Protein AF-A0A960LHL6-F1 (afdb_monomer_lite)

pLDDT: mean 70.21, std 20.31, range [29.22, 92.62]

Foldseek 3Di:
DDPVVVVVVVVVVLVVCLVDPDDPPDDPPPCVVVVLLNQLLQQLVLQVVLLVLLVLLCVVCVPDDDDPDQLVSLVVSVVCVVVVNDPDDCVCQRPPSAGATSCRAGWDWDQDPVRGIWTWHCADVSDPPDPRIHTNVVNVVSVVVVVVVVD

Structure (mmCIF, N/CA/C/O backbone):
data_AF-A0A960LHL6-F1
#
_entry.id   AF-A0A960LHL6-F1
#
loop_
_atom_site.group_PDB
_atom_site.id
_atom_site.type_symbol
_atom_site.label_atom_id
_atom_site.label_alt_id
_atom_site.label_comp_id
_atom_site.label_asym_id
_atom_site.label_entity_id
_atom_site.label_seq_id
_atom_site.pdbx_PDB_ins_code
_atom_site.Cartn_x
_atom_site.Cartn_y
_atom_site.Cartn_z
_atom_site.occupancy
_atom_site.B_iso_or_equiv
_atom_site.auth_seq_id
_atom_site.auth_comp_id
_atom_site.auth_asym_id
_atom_site.auth_atom_id
_atom_site.pdbx_PDB_model_num
ATOM 1 N N . MET A 1 1 ? 16.064 28.109 -8.212 1.00 40.75 1 MET A N 1
ATOM 2 C CA . MET A 1 1 ? 14.704 27.764 -8.692 1.00 40.75 1 MET A CA 1
ATOM 3 C C . MET A 1 1 ? 13.960 27.081 -7.550 1.00 40.75 1 MET A C 1
ATOM 5 O O . MET A 1 1 ? 14.588 26.329 -6.815 1.00 40.75 1 MET A O 1
ATOM 9 N N . LYS A 1 2 ? 12.694 27.435 -7.292 1.00 30.56 2 LYS A N 1
ATOM 10 C CA . LYS A 1 2 ? 11.971 27.026 -6.073 1.00 30.56 2 LYS A CA 1
ATOM 11 C C . LYS A 1 2 ? 11.693 25.514 -6.105 1.00 30.56 2 LYS A C 1
ATOM 13 O O . LYS A 1 2 ? 11.025 25.038 -7.016 1.00 30.56 2 LYS A O 1
ATOM 18 N N . LYS A 1 3 ? 12.190 24.789 -5.096 1.00 31.45 3 LYS A N 1
ATOM 19 C CA . LYS A 1 3 ? 12.129 23.319 -4.938 1.00 31.45 3 LYS A CA 1
ATOM 20 C C . LYS A 1 3 ? 10.712 22.722 -5.071 1.00 31.45 3 LYS A C 1
ATOM 22 O O . LYS A 1 3 ? 10.573 21.562 -5.425 1.00 31.45 3 LYS A O 1
ATOM 27 N N . GLY A 1 4 ? 9.666 23.530 -4.875 1.00 29.22 4 GLY A N 1
ATOM 28 C CA . GLY A 1 4 ? 8.268 23.118 -5.051 1.00 29.22 4 GLY A CA 1
ATOM 29 C C . GLY A 1 4 ? 7.807 22.919 -6.503 1.00 29.22 4 GLY A C 1
ATOM 30 O O . GLY A 1 4 ? 6.844 22.198 -6.726 1.00 29.22 4 GLY A O 1
ATOM 31 N N . CYS A 1 5 ? 8.483 23.498 -7.504 1.00 29.75 5 CYS A N 1
ATOM 32 C CA . CYS A 1 5 ? 8.078 23.340 -8.911 1.00 29.75 5 CYS A CA 1
ATOM 33 C C . CYS A 1 5 ? 8.512 21.995 -9.520 1.00 29.75 5 CYS A C 1
ATOM 35 O O . CYS A 1 5 ? 7.879 21.521 -10.457 1.00 29.75 5 CYS A O 1
ATOM 37 N N . ILE A 1 6 ? 9.569 21.374 -8.987 1.00 37.69 6 ILE A N 1
ATOM 38 C CA . ILE A 1 6 ? 10.110 20.101 -9.495 1.00 37.69 6 ILE A CA 1
ATOM 39 C C . ILE A 1 6 ? 9.273 18.920 -8.989 1.00 37.69 6 ILE A C 1
ATOM 41 O O . ILE A 1 6 ? 8.965 18.015 -9.757 1.00 37.69 6 ILE A O 1
ATOM 45 N N . ILE A 1 7 ? 8.806 18.988 -7.737 1.00 37.97 7 ILE A N 1
ATOM 46 C CA . ILE A 1 7 ? 7.887 17.999 -7.153 1.00 37.97 7 ILE A CA 1
ATOM 47 C C . ILE A 1 7 ? 6.592 17.930 -7.977 1.00 37.97 7 ILE A C 1
ATOM 49 O O . ILE A 1 7 ? 6.136 16.843 -8.317 1.00 37.97 7 ILE A O 1
ATOM 53 N N . ALA A 1 8 ? 6.051 19.082 -8.391 1.00 34.09 8 ALA A N 1
ATOM 54 C CA . ALA A 1 8 ? 4.887 19.126 -9.272 1.00 34.09 8 ALA A CA 1
ATOM 55 C C . ALA A 1 8 ? 5.176 18.516 -10.656 1.00 34.09 8 ALA A C 1
ATOM 57 O O . ALA A 1 8 ? 4.339 17.796 -11.180 1.00 34.09 8 ALA A O 1
ATOM 58 N N . ALA A 1 9 ? 6.359 18.744 -11.235 1.00 35.47 9 ALA A N 1
ATOM 59 C CA . ALA A 1 9 ? 6.710 18.208 -12.550 1.00 35.47 9 ALA A CA 1
ATOM 60 C C . ALA A 1 9 ? 6.920 16.683 -12.547 1.00 35.47 9 ALA A C 1
ATOM 62 O O . ALA A 1 9 ? 6.507 16.023 -13.493 1.00 35.47 9 ALA A O 1
ATOM 63 N N . ILE A 1 10 ? 7.502 16.113 -11.486 1.00 41.22 10 ILE A N 1
ATOM 64 C CA . ILE A 1 10 ? 7.716 14.661 -11.357 1.00 41.22 10 ILE A CA 1
ATOM 65 C C . ILE A 1 10 ? 6.401 13.946 -11.043 1.00 41.22 10 ILE A C 1
ATOM 67 O O . ILE A 1 10 ? 6.107 12.925 -11.654 1.00 41.22 10 ILE A O 1
ATOM 71 N N . VAL A 1 11 ? 5.560 14.507 -10.170 1.00 41.72 11 VAL A N 1
ATOM 72 C CA . VAL A 1 11 ? 4.220 13.958 -9.908 1.00 41.72 11 VAL A CA 1
ATOM 73 C C . VAL A 1 11 ? 3.347 14.047 -11.164 1.00 41.72 11 VAL A C 1
ATOM 75 O O . VAL A 1 11 ? 2.657 13.088 -11.487 1.00 41.72 11 VAL A O 1
ATOM 78 N N . VAL A 1 12 ? 3.436 15.135 -11.939 1.00 44.16 12 VAL A N 1
ATOM 79 C CA . VAL A 1 12 ? 2.750 15.261 -13.239 1.00 44.16 12 VAL A CA 1
ATOM 80 C C . VAL A 1 12 ? 3.336 14.318 -14.294 1.00 44.16 12 VAL A C 1
ATOM 82 O O . VAL A 1 12 ? 2.584 13.807 -15.114 1.00 44.16 12 VAL A O 1
ATOM 85 N N . PHE A 1 13 ? 4.639 14.029 -14.273 1.00 40.59 13 PHE A N 1
ATOM 86 C CA . PHE A 1 13 ? 5.248 13.056 -15.182 1.00 40.59 13 PHE A CA 1
ATOM 87 C C . PHE A 1 13 ? 4.831 11.622 -14.832 1.00 40.59 13 PH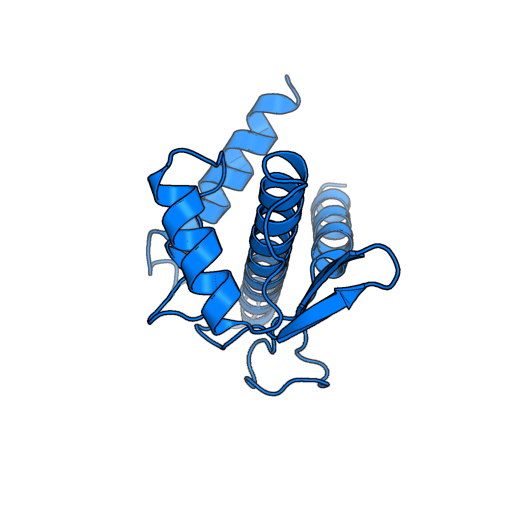E A C 1
ATOM 89 O O . PHE A 1 13 ? 4.459 10.864 -15.718 1.00 40.59 13 PHE A O 1
ATOM 96 N N . VAL A 1 14 ? 4.787 11.268 -13.546 1.00 45.75 14 VAL A N 1
ATOM 97 C CA . VAL A 1 14 ? 4.309 9.961 -13.067 1.00 45.75 14 VAL A CA 1
ATOM 98 C C . VAL A 1 14 ? 2.809 9.800 -13.338 1.00 45.75 14 VAL A C 1
ATOM 100 O O . VAL A 1 14 ? 2.394 8.764 -13.847 1.00 45.75 14 VAL A O 1
ATOM 103 N N . LEU A 1 15 ? 1.996 10.842 -13.132 1.00 42.75 15 LEU A N 1
ATOM 104 C CA . LEU A 1 15 ? 0.577 10.839 -13.511 1.00 42.75 15 LEU A CA 1
ATOM 105 C C . LEU A 1 15 ? 0.371 10.832 -15.038 1.00 42.75 15 LEU A C 1
ATOM 107 O O . LEU A 1 15 ? -0.560 10.199 -15.525 1.00 42.75 15 LEU A O 1
ATOM 111 N N . GLY A 1 16 ? 1.249 11.480 -15.808 1.00 39.44 16 GLY A N 1
ATOM 112 C CA . GLY A 1 16 ? 1.226 11.473 -17.274 1.00 39.44 16 GLY A CA 1
ATOM 113 C C . GLY A 1 16 ? 1.628 10.126 -17.880 1.00 39.44 16 GLY A C 1
ATOM 114 O O . GLY A 1 16 ? 1.086 9.733 -18.910 1.00 39.44 16 GLY A O 1
ATOM 115 N N . VAL A 1 17 ? 2.524 9.390 -17.215 1.00 47.19 17 VAL A N 1
ATOM 116 C CA . VAL A 1 17 ? 2.919 8.021 -17.584 1.00 47.19 17 VAL A CA 1
ATOM 117 C C . VAL A 1 17 ? 1.847 7.001 -17.180 1.00 47.19 17 VAL A C 1
ATOM 119 O O . VAL A 1 17 ? 1.641 6.029 -17.900 1.00 47.19 17 VAL A O 1
ATOM 122 N N . ILE A 1 18 ? 1.112 7.235 -16.087 1.00 47.12 18 ILE A N 1
ATOM 123 C CA . ILE A 1 18 ? -0.010 6.375 -15.665 1.00 47.12 18 ILE A CA 1
ATOM 124 C C . ILE A 1 18 ? -1.282 6.652 -16.498 1.00 47.12 18 ILE A C 1
ATOM 126 O O . ILE A 1 18 ? -2.066 5.740 -16.748 1.00 47.12 18 ILE A O 1
ATOM 130 N N . GLY A 1 19 ? -1.479 7.884 -16.985 1.00 36.09 19 GLY A N 1
ATOM 131 C CA . GLY A 1 19 ? -2.671 8.293 -17.743 1.00 36.09 19 GLY A CA 1
ATOM 132 C C . GLY A 1 19 ? -2.660 7.985 -19.246 1.00 36.09 19 GLY A C 1
ATOM 133 O O . GLY A 1 19 ? -3.692 8.117 -19.902 1.00 36.09 19 GLY A O 1
ATOM 134 N N . ILE A 1 20 ? -1.527 7.581 -19.821 1.00 39.19 20 ILE A N 1
ATOM 135 C CA . ILE A 1 20 ? -1.421 7.282 -21.252 1.00 39.19 20 ILE A CA 1
ATOM 136 C C . ILE A 1 20 ? -0.663 5.967 -21.395 1.00 39.19 20 ILE A C 1
ATOM 138 O O . ILE A 1 20 ? 0.532 5.908 -21.125 1.00 39.19 20 ILE A O 1
ATOM 142 N N . GLY A 1 21 ? -1.338 4.917 -21.867 1.00 39.59 21 GLY A N 1
ATOM 143 C CA . GLY A 1 21 ? -0.717 3.667 -22.318 1.00 39.59 21 GLY A CA 1
ATOM 144 C C . GLY A 1 21 ? 0.196 3.871 -23.536 1.00 39.59 21 GLY A C 1
ATOM 145 O O . GLY A 1 21 ? -0.058 3.335 -24.609 1.00 39.59 21 GLY A O 1
ATOM 146 N 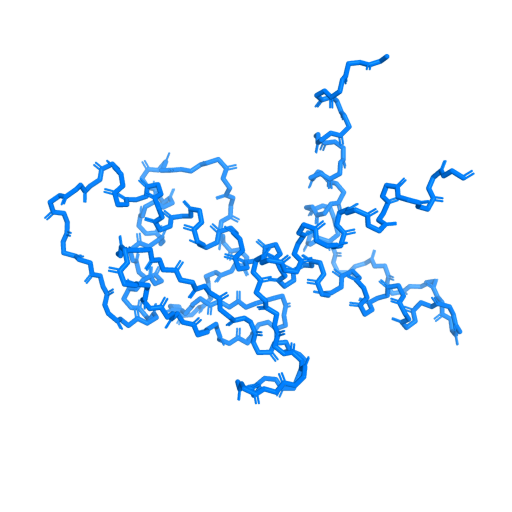N . GLY A 1 22 ? 1.246 4.677 -23.401 1.00 34.25 22 GLY A N 1
ATOM 147 C CA . GLY A 1 22 ? 1.962 5.264 -24.521 1.00 34.25 22 GLY A CA 1
ATOM 148 C C . GLY A 1 22 ? 3.350 5.748 -24.144 1.00 34.25 22 GLY A C 1
ATOM 149 O O . GLY A 1 22 ? 3.616 6.938 -24.181 1.00 34.25 22 GLY A O 1
ATOM 150 N N . CYS A 1 23 ? 4.254 4.818 -23.849 1.00 35.31 23 CYS A N 1
ATOM 151 C CA . CYS A 1 23 ? 5.664 4.959 -24.227 1.00 35.31 23 CYS A CA 1
ATOM 152 C C . CYS A 1 23 ? 6.294 3.582 -24.484 1.00 35.31 23 CYS A C 1
ATOM 154 O O . CYS A 1 23 ? 7.431 3.290 -24.122 1.00 35.31 23 CYS A O 1
ATOM 156 N N . VAL A 1 24 ? 5.541 2.727 -25.184 1.00 35.56 24 VAL A N 1
ATOM 157 C CA . VAL A 1 24 ? 6.059 1.533 -25.860 1.00 35.56 24 VAL A CA 1
ATOM 158 C C . VAL A 1 24 ? 6.825 1.980 -27.111 1.00 35.56 24 VAL A C 1
ATOM 160 O O . VAL A 1 24 ? 6.370 1.722 -28.215 1.00 35.56 24 VAL A O 1
ATOM 163 N N . TYR A 1 25 ? 7.946 2.707 -26.999 1.00 35.09 25 TYR A N 1
ATOM 164 C CA . TYR A 1 25 ? 8.852 2.834 -28.157 1.00 35.09 25 TYR A CA 1
ATOM 165 C C . TYR A 1 25 ? 10.267 3.362 -27.900 1.00 35.09 25 TYR A C 1
ATOM 167 O O . TYR A 1 25 ? 10.892 3.869 -28.818 1.00 35.09 25 TYR A O 1
ATOM 175 N N . VAL A 1 26 ? 10.867 3.255 -26.721 1.00 35.06 26 VAL A N 1
ATOM 176 C CA . VAL A 1 26 ? 12.324 3.466 -26.680 1.00 35.06 26 VAL A CA 1
ATOM 177 C C . VAL A 1 26 ? 12.897 2.503 -25.689 1.00 35.06 26 VAL A C 1
ATOM 179 O O . VAL A 1 26 ? 12.848 2.803 -24.506 1.00 35.06 26 VAL A O 1
ATOM 182 N N . THR A 1 27 ? 13.392 1.352 -26.172 1.00 37.91 27 THR A N 1
ATOM 183 C CA . THR A 1 27 ? 14.598 0.664 -25.661 1.00 37.91 27 THR A CA 1
ATOM 184 C C . THR A 1 27 ? 14.608 -0.852 -25.925 1.00 37.91 27 THR A C 1
ATOM 186 O O . THR A 1 27 ? 14.256 -1.675 -25.088 1.00 37.91 27 THR A O 1
ATOM 189 N N . LYS A 1 28 ? 15.176 -1.287 -27.051 1.00 36.84 28 LYS A N 1
ATOM 190 C CA . LYS A 1 28 ? 15.432 -2.727 -27.266 1.00 36.84 28 LYS A CA 1
ATOM 191 C C . LYS A 1 28 ? 16.648 -3.291 -26.498 1.00 36.84 28 LYS A C 1
ATOM 193 O O . LYS A 1 28 ? 16.952 -4.467 -26.659 1.00 36.84 28 LYS A O 1
ATOM 198 N N . LYS A 1 29 ? 17.357 -2.496 -25.675 1.00 37.09 29 LYS A N 1
ATOM 199 C CA . LYS A 1 29 ? 18.498 -2.995 -24.864 1.00 37.09 29 LYS A CA 1
ATOM 200 C C . LYS A 1 29 ? 18.771 -2.280 -23.523 1.00 37.09 29 LYS A C 1
ATOM 202 O O . LYS A 1 29 ? 19.336 -2.905 -22.637 1.00 37.09 29 LYS A O 1
ATOM 207 N N . TYR A 1 30 ? 18.367 -1.013 -23.352 1.00 34.91 30 TYR A N 1
ATOM 208 C CA . TYR A 1 30 ? 18.602 -0.216 -22.123 1.00 34.91 30 TYR A CA 1
ATOM 209 C C . TYR A 1 30 ? 17.377 0.036 -21.247 1.00 34.91 30 TYR A C 1
ATOM 211 O O . TYR A 1 30 ? 17.500 0.599 -20.167 1.00 34.91 30 TYR A O 1
ATOM 219 N N . GLY A 1 31 ? 16.195 -0.357 -21.689 1.00 36.66 31 GLY A N 1
ATOM 220 C CA . GLY A 1 31 ? 14.970 0.022 -21.004 1.00 36.66 31 GLY A CA 1
ATOM 221 C C . GLY A 1 31 ? 13.990 -1.103 -20.842 1.00 36.66 31 GLY A C 1
ATOM 222 O O . GLY A 1 31 ? 12.869 -0.839 -20.463 1.00 36.66 31 GLY A O 1
ATOM 223 N N . THR A 1 32 ? 14.468 -2.344 -20.914 1.00 42.59 32 THR A N 1
ATOM 224 C CA . THR A 1 32 ? 14.004 -3.307 -19.913 1.00 42.59 32 THR A CA 1
ATOM 225 C C . THR A 1 32 ? 14.334 -2.767 -18.519 1.00 42.59 32 THR A C 1
ATOM 227 O O . THR A 1 32 ? 13.419 -2.478 -17.775 1.00 42.59 32 THR A O 1
ATOM 230 N N . LYS A 1 33 ? 15.596 -2.400 -18.239 1.00 47.19 33 LYS A N 1
ATOM 231 C CA . LYS A 1 33 ? 16.001 -1.838 -16.932 1.00 47.19 33 LYS A CA 1
ATOM 232 C C . LYS A 1 33 ? 15.261 -0.556 -16.519 1.00 47.19 33 LYS A C 1
ATOM 234 O O . LYS A 1 33 ? 14.923 -0.407 -15.355 1.00 47.19 33 LYS A O 1
ATOM 239 N N . LEU A 1 34 ? 15.026 0.374 -17.449 1.00 45.84 34 LEU A N 1
ATOM 240 C CA . LEU A 1 34 ? 14.255 1.600 -17.183 1.00 45.84 34 LEU A CA 1
ATOM 241 C C . LEU A 1 34 ? 12.756 1.329 -17.002 1.00 45.84 34 LEU A C 1
ATOM 243 O O . LEU A 1 34 ? 12.132 1.985 -16.175 1.00 45.84 34 LEU A O 1
ATOM 247 N N . VAL A 1 35 ? 12.180 0.379 -17.747 1.00 54.66 35 VAL A N 1
ATOM 248 C CA . VAL A 1 35 ? 10.782 -0.040 -17.561 1.00 54.66 35 VAL A CA 1
ATOM 249 C C . VAL A 1 35 ? 10.623 -0.787 -16.240 1.00 54.66 35 VAL A C 1
ATOM 251 O O . VAL A 1 35 ? 9.688 -0.492 -15.506 1.00 54.66 35 VAL A O 1
ATOM 254 N N . ASP A 1 36 ? 11.553 -1.675 -15.895 1.00 62.41 36 ASP A N 1
ATOM 255 C CA . ASP A 1 36 ? 11.566 -2.404 -14.626 1.00 62.41 36 ASP A CA 1
ATOM 256 C C . ASP A 1 36 ? 11.662 -1.409 -13.454 1.00 62.41 36 ASP A C 1
ATOM 258 O O . ASP A 1 36 ? 10.819 -1.420 -12.563 1.00 62.41 36 ASP A O 1
ATOM 262 N N . TYR A 1 37 ? 12.584 -0.441 -13.528 1.00 63.47 37 TYR A N 1
ATOM 263 C CA . TYR A 1 37 ? 12.734 0.618 -12.523 1.00 63.47 37 TYR A CA 1
ATOM 264 C C . TYR A 1 37 ? 11.505 1.532 -12.415 1.00 63.47 37 TYR A C 1
ATOM 266 O O . TYR A 1 37 ? 11.049 1.849 -11.318 1.00 63.47 37 TYR A O 1
ATOM 274 N N . GLY A 1 38 ? 10.941 1.953 -13.551 1.00 65.69 38 GLY A N 1
ATOM 275 C CA . GLY A 1 38 ? 9.718 2.755 -13.577 1.00 65.69 38 GLY A CA 1
ATOM 276 C C . GLY A 1 38 ? 8.519 2.003 -13.002 1.00 65.69 38 GLY A C 1
ATOM 277 O O . GLY A 1 38 ? 7.667 2.607 -12.353 1.00 65.69 38 GLY A O 1
ATOM 278 N N . THR A 1 39 ? 8.476 0.684 -13.185 1.00 71.50 39 THR A N 1
ATOM 279 C CA . THR A 1 39 ? 7.388 -0.146 -12.670 1.00 71.50 39 THR A CA 1
ATOM 280 C C . THR A 1 39 ? 7.543 -0.431 -11.179 1.00 71.50 39 THR A C 1
ATOM 282 O O . THR A 1 39 ? 6.566 -0.328 -10.443 1.00 71.50 39 THR A O 1
ATOM 285 N N . GLU A 1 40 ? 8.762 -0.683 -10.693 1.00 74.31 40 GLU A N 1
ATOM 286 C CA . GLU A 1 40 ? 9.045 -0.733 -9.253 1.00 74.31 40 GLU A CA 1
ATOM 287 C C . GLU A 1 40 ? 8.696 0.592 -8.566 1.00 74.31 40 GLU A C 1
ATOM 289 O O . GLU A 1 40 ? 8.086 0.591 -7.498 1.00 74.31 40 GLU A O 1
ATOM 294 N N . PHE A 1 41 ? 9.007 1.727 -9.200 1.00 73.50 41 PHE A N 1
ATOM 295 C CA . PHE A 1 41 ? 8.634 3.046 -8.694 1.00 73.50 41 PHE A CA 1
ATOM 296 C C . PHE A 1 41 ? 7.113 3.241 -8.655 1.00 73.50 41 PHE A C 1
ATOM 298 O O . PHE A 1 41 ? 6.587 3.768 -7.677 1.00 73.50 41 PHE A O 1
ATOM 305 N N . ALA A 1 42 ? 6.392 2.791 -9.686 1.00 74.56 42 ALA A N 1
ATOM 306 C CA . ALA A 1 42 ? 4.932 2.838 -9.714 1.00 74.56 42 ALA A CA 1
ATOM 307 C C . ALA A 1 42 ? 4.305 1.949 -8.626 1.00 74.56 42 ALA A C 1
ATOM 309 O O . ALA A 1 42 ? 3.379 2.389 -7.947 1.00 74.56 42 ALA A O 1
ATOM 310 N N . ASN A 1 43 ? 4.839 0.745 -8.406 1.00 80.62 43 ASN A N 1
ATOM 311 C CA . ASN A 1 43 ? 4.383 -0.167 -7.354 1.00 80.62 43 ASN A CA 1
ATOM 312 C C . ASN A 1 43 ? 4.670 0.383 -5.952 1.00 80.62 43 ASN A C 1
ATOM 314 O O . ASN A 1 43 ? 3.786 0.375 -5.099 1.00 80.62 43 ASN A O 1
ATOM 318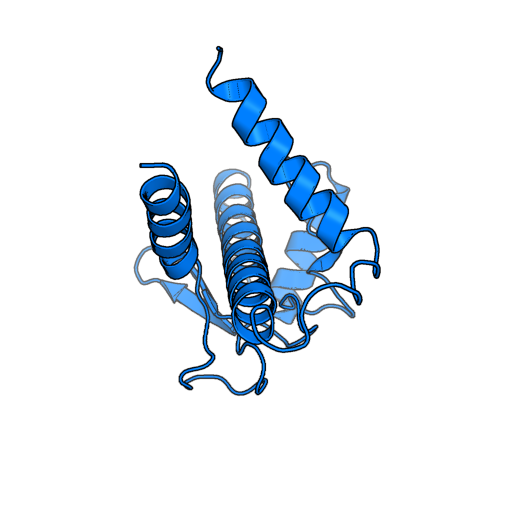 N N . ALA A 1 44 ? 5.865 0.934 -5.724 1.00 80.00 44 ALA A N 1
ATOM 319 C CA . ALA A 1 44 ? 6.211 1.601 -4.469 1.00 80.00 44 ALA A CA 1
ATOM 320 C C . ALA A 1 44 ? 5.356 2.863 -4.241 1.00 80.00 44 ALA A C 1
ATOM 322 O O . ALA A 1 44 ? 4.982 3.185 -3.115 1.00 80.00 44 ALA A O 1
ATOM 323 N N . GLY A 1 45 ? 5.013 3.578 -5.315 1.00 77.50 45 GLY A N 1
ATOM 324 C CA . GLY A 1 45 ? 4.094 4.712 -5.273 1.00 77.50 45 GLY A CA 1
ATOM 325 C C . GLY A 1 45 ? 2.662 4.295 -4.932 1.00 77.50 45 GLY A C 1
ATOM 326 O O . GLY A 1 45 ? 2.003 4.976 -4.146 1.00 77.50 45 GLY A O 1
ATOM 327 N N . ALA A 1 46 ? 2.195 3.166 -5.472 1.00 81.06 46 ALA A N 1
ATOM 328 C CA . ALA A 1 46 ? 0.885 2.597 -5.167 1.00 81.06 46 ALA A CA 1
ATOM 329 C C . ALA A 1 46 ? 0.781 2.207 -3.686 1.00 81.06 46 ALA A C 1
ATOM 331 O O . ALA A 1 46 ? 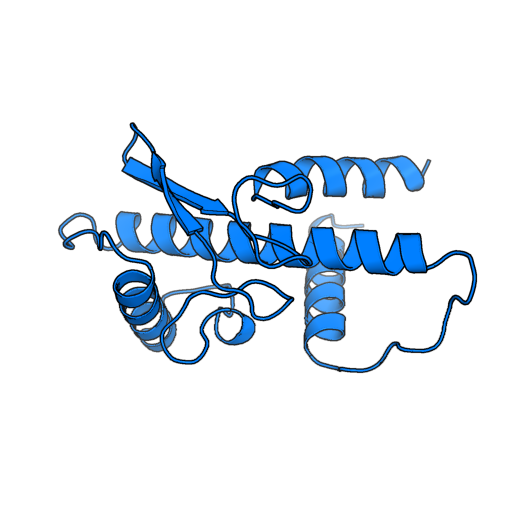-0.154 2.631 -3.004 1.00 81.06 46 ALA A O 1
ATOM 332 N N . THR A 1 47 ? 1.768 1.475 -3.157 1.00 87.38 47 THR A N 1
ATOM 333 C CA . THR A 1 47 ? 1.795 1.096 -1.735 1.00 87.38 47 THR A CA 1
ATOM 334 C C . THR A 1 47 ? 1.840 2.330 -0.836 1.00 87.38 47 THR A C 1
ATOM 336 O O . THR A 1 47 ? 0.994 2.470 0.045 1.00 87.38 47 THR A O 1
ATOM 339 N N . PHE A 1 48 ? 2.710 3.302 -1.128 1.00 84.25 48 PHE A N 1
ATOM 340 C CA . PHE A 1 48 ? 2.781 4.567 -0.391 1.00 84.25 48 PHE A CA 1
ATOM 341 C C . PHE A 1 48 ? 1.459 5.359 -0.403 1.00 84.25 48 PHE A C 1
ATOM 343 O O . PHE A 1 48 ? 1.023 5.884 0.628 1.00 84.25 48 PHE A O 1
ATOM 350 N N . ALA A 1 49 ? 0.792 5.452 -1.558 1.00 81.19 49 ALA A N 1
ATOM 351 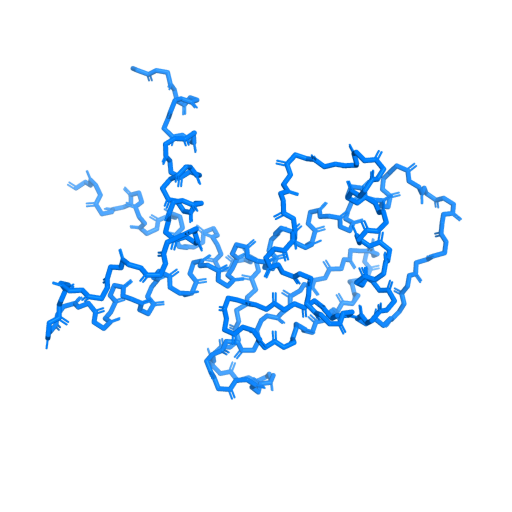C CA . ALA A 1 49 ? -0.478 6.162 -1.697 1.00 81.19 49 ALA A CA 1
ATOM 352 C C . ALA A 1 49 ? -1.597 5.530 -0.853 1.00 81.19 49 ALA A C 1
ATOM 354 O O . ALA A 1 49 ? -2.419 6.260 -0.276 1.00 81.19 49 ALA A O 1
ATOM 355 N N . ILE A 1 50 ? -1.621 4.195 -0.771 1.00 84.56 50 ILE A N 1
ATOM 356 C CA . ILE A 1 50 ? -2.558 3.420 0.049 1.00 84.56 50 ILE A CA 1
ATOM 357 C C . ILE A 1 50 ? -2.255 3.589 1.538 1.00 84.56 50 ILE A C 1
ATOM 359 O O . ILE A 1 50 ? -3.154 3.941 2.297 1.00 84.56 50 ILE A O 1
ATOM 363 N N . GLU A 1 51 ? -1.004 3.441 1.967 1.00 87.12 51 GLU A N 1
ATOM 364 C CA . GLU A 1 51 ? -0.614 3.624 3.374 1.00 87.12 51 GLU A CA 1
ATOM 365 C C . GLU A 1 51 ? -0.942 5.038 3.870 1.00 87.12 51 GLU A C 1
ATOM 367 O O . GLU A 1 51 ? -1.571 5.218 4.915 1.00 87.12 51 GLU A O 1
ATOM 372 N N . THR A 1 52 ? -0.630 6.052 3.055 1.00 84.00 52 THR A N 1
ATOM 373 C CA . THR A 1 52 ? -0.978 7.454 3.332 1.00 84.00 52 THR A CA 1
ATOM 374 C C . THR A 1 52 ? -2.495 7.647 3.410 1.00 84.00 52 THR A C 1
ATOM 376 O O . THR A 1 52 ? -2.982 8.427 4.225 1.00 84.00 52 THR A O 1
ATOM 379 N N . ALA A 1 53 ? -3.263 6.925 2.581 1.00 84.56 53 ALA A N 1
ATOM 380 C CA . ALA A 1 53 ? -4.726 6.924 2.642 1.00 84.56 53 ALA A CA 1
ATOM 381 C C . ALA A 1 53 ? -5.249 6.488 3.993 1.00 84.56 53 ALA A C 1
ATOM 383 O O . ALA A 1 53 ? -6.112 7.137 4.577 1.00 84.56 53 ALA A O 1
ATOM 384 N N . ILE A 1 54 ? -4.726 5.353 4.433 1.00 87.81 54 ILE A N 1
ATOM 385 C CA . ILE A 1 54 ? -5.167 4.663 5.623 1.00 87.81 54 ILE A CA 1
ATOM 386 C C . ILE A 1 54 ? -4.792 5.489 6.850 1.00 87.81 54 ILE A C 1
ATOM 388 O O . ILE A 1 54 ? -5.627 5.685 7.730 1.00 87.81 54 ILE A O 1
ATOM 392 N N . ALA A 1 55 ? -3.575 6.034 6.886 1.00 85.50 55 ALA A N 1
ATOM 393 C CA . ALA A 1 55 ? -3.128 6.912 7.961 1.00 85.50 55 ALA A CA 1
ATOM 394 C C . ALA A 1 55 ? -3.978 8.191 8.067 1.00 85.50 55 ALA A C 1
ATOM 396 O O . ALA A 1 55 ? -4.418 8.552 9.162 1.00 85.50 55 ALA A O 1
ATOM 397 N N . ASP A 1 56 ? -4.260 8.855 6.942 1.00 84.50 56 ASP A N 1
ATOM 398 C CA . ASP A 1 56 ? -5.092 10.065 6.913 1.00 84.50 56 ASP A CA 1
ATOM 399 C C . ASP A 1 56 ? -6.543 9.757 7.323 1.00 84.50 56 ASP A C 1
ATOM 401 O O . ASP A 1 56 ? -7.116 10.462 8.155 1.00 84.50 56 ASP A O 1
ATOM 405 N N . PHE A 1 57 ? -7.110 8.648 6.829 1.00 85.81 57 PHE A N 1
ATOM 406 C CA . PHE A 1 57 ? -8.432 8.176 7.240 1.00 85.81 57 PHE A CA 1
ATOM 407 C C . PHE A 1 57 ? -8.502 7.932 8.752 1.00 85.81 57 PHE A C 1
ATOM 409 O O . PHE A 1 57 ? -9.405 8.459 9.401 1.00 85.81 57 PHE A O 1
ATOM 416 N N . LYS A 1 58 ? -7.544 7.189 9.322 1.00 86.75 58 LYS A N 1
ATOM 417 C CA . LYS A 1 58 ? -7.473 6.904 10.767 1.00 86.75 58 LYS A CA 1
ATOM 418 C C . LYS A 1 58 ? -7.334 8.182 11.594 1.00 86.75 58 LYS A C 1
ATOM 420 O O . LYS A 1 58 ? -7.965 8.309 12.636 1.00 86.75 58 LYS A O 1
ATOM 425 N N . THR A 1 59 ? -6.557 9.149 11.107 1.00 85.44 59 THR A N 1
ATOM 426 C CA . THR A 1 59 ? -6.365 10.441 11.786 1.00 85.44 59 THR A CA 1
ATOM 427 C C . THR A 1 59 ? -7.654 11.261 11.824 1.00 85.44 59 THR A C 1
ATOM 429 O O . THR A 1 59 ? -7.964 11.873 12.843 1.00 85.44 59 THR A O 1
ATOM 432 N N . LYS A 1 60 ? -8.428 11.270 10.730 1.00 84.69 60 LYS A N 1
ATOM 433 C CA . LYS A 1 60 ? -9.700 12.010 10.658 1.00 84.69 60 LYS A CA 1
ATOM 434 C C . LYS A 1 60 ? -10.879 11.261 11.276 1.00 84.69 60 LYS A C 1
ATOM 436 O O . LYS A 1 60 ? -11.866 11.895 11.633 1.00 84.69 60 LYS A O 1
ATOM 441 N N . ASN A 1 61 ? -10.773 9.942 11.413 1.00 85.75 61 ASN A N 1
ATOM 442 C CA . ASN A 1 61 ? -11.821 9.074 11.942 1.00 85.75 61 ASN A CA 1
ATOM 443 C C . ASN A 1 61 ? -11.264 8.168 13.059 1.00 85.75 61 ASN A C 1
ATOM 445 O O . ASN A 1 61 ? -11.240 6.947 12.898 1.00 85.75 61 ASN A O 1
ATOM 449 N N . PRO A 1 62 ? -10.817 8.731 14.198 1.00 84.00 62 PRO A N 1
ATOM 450 C CA . PRO A 1 62 ? -10.175 7.959 15.268 1.00 84.00 62 PRO A CA 1
ATOM 451 C C . PRO A 1 62 ? -11.114 6.953 15.952 1.00 84.00 62 PRO A C 1
ATOM 453 O O . PRO A 1 62 ? -10.649 5.990 16.552 1.00 84.00 62 PRO A O 1
ATOM 456 N N . GLU A 1 63 ? -12.430 7.162 15.854 1.00 86.56 63 GLU A N 1
ATOM 457 C CA . GLU A 1 63 ? -13.456 6.261 16.397 1.00 86.56 63 GLU A CA 1
ATOM 458 C C . GLU A 1 63 ? -13.957 5.230 15.370 1.00 86.56 63 GLU A C 1
ATOM 460 O O . GLU A 1 63 ? -14.777 4.374 15.704 1.00 86.56 63 GLU A O 1
ATOM 465 N N . ALA A 1 64 ? -13.499 5.297 14.112 1.00 83.44 64 ALA A N 1
ATOM 466 C CA . ALA A 1 64 ? -13.938 4.359 13.086 1.00 83.44 64 ALA A CA 1
ATOM 467 C C . ALA A 1 64 ? -13.378 2.956 13.340 1.00 83.44 64 ALA A C 1
ATOM 469 O O . ALA A 1 64 ? -12.205 2.772 13.674 1.00 83.44 64 ALA A O 1
ATOM 470 N N . GLN A 1 65 ? -14.217 1.946 13.114 1.00 81.62 65 GLN A N 1
ATOM 471 C CA . GLN A 1 65 ? -13.776 0.560 13.135 1.00 81.62 65 GLN A CA 1
ATOM 472 C C . GLN A 1 65 ? -12.758 0.332 12.013 1.00 81.62 65 GLN A C 1
ATOM 474 O O . GLN A 1 65 ? -13.060 0.540 10.838 1.00 81.62 65 GLN A O 1
ATOM 479 N N . ILE A 1 66 ? -11.556 -0.106 12.388 1.00 80.69 66 ILE A N 1
ATOM 480 C CA . ILE A 1 66 ? -10.472 -0.370 11.444 1.00 80.69 66 ILE A CA 1
ATOM 481 C C . ILE A 1 66 ? -10.778 -1.680 10.700 1.00 80.69 66 ILE A C 1
ATOM 483 O O . ILE A 1 66 ? -10.936 -2.718 11.351 1.00 80.69 66 ILE A O 1
ATOM 487 N N . PRO A 1 67 ? -10.871 -1.661 9.358 1.00 83.38 67 PRO A N 1
ATOM 488 C CA . PRO A 1 67 ? -11.035 -2.878 8.576 1.00 83.38 67 PRO A CA 1
ATOM 489 C C . PRO A 1 67 ? -9.835 -3.817 8.719 1.00 83.38 67 PRO A C 1
ATOM 491 O O . PRO A 1 67 ? -8.695 -3.369 8.808 1.00 83.38 67 PRO A O 1
ATOM 494 N N . THR A 1 68 ? -10.089 -5.123 8.680 1.00 78.62 68 THR A N 1
ATOM 495 C CA . THR A 1 68 ? -9.050 -6.166 8.784 1.00 78.62 68 THR A CA 1
ATOM 496 C C . THR A 1 68 ? -8.797 -6.904 7.468 1.00 78.62 68 THR A C 1
ATOM 498 O O . THR A 1 68 ? -7.937 -7.778 7.407 1.00 78.62 68 THR A O 1
ATOM 501 N N . THR A 1 69 ? -9.546 -6.584 6.409 1.00 84.44 69 THR A N 1
ATOM 502 C CA . THR A 1 69 ? -9.425 -7.220 5.090 1.00 84.44 69 THR A CA 1
ATOM 503 C C . THR A 1 69 ? -9.162 -6.188 4.002 1.00 84.44 69 THR A C 1
ATOM 505 O O . THR A 1 69 ? -9.554 -5.024 4.129 1.00 84.44 69 THR A O 1
ATOM 508 N N . ASN A 1 70 ? -8.506 -6.617 2.920 1.00 85.31 70 ASN A N 1
ATOM 509 C CA . ASN A 1 70 ? -8.217 -5.749 1.780 1.00 85.31 70 ASN A CA 1
ATOM 510 C C . ASN A 1 70 ? -9.518 -5.227 1.149 1.00 85.31 70 ASN A C 1
ATOM 512 O O . ASN A 1 70 ? -9.664 -4.024 0.953 1.00 85.31 70 ASN A O 1
ATOM 516 N N . GLU A 1 71 ? -10.512 -6.089 0.930 1.00 88.31 71 GLU A N 1
ATOM 517 C CA . GLU A 1 71 ? -11.781 -5.691 0.314 1.00 88.31 71 GLU A CA 1
ATOM 518 C C . GLU A 1 71 ? -12.533 -4.644 1.146 1.00 88.31 71 GLU A C 1
ATOM 520 O O . GLU A 1 71 ? -13.114 -3.700 0.604 1.00 88.31 71 GLU A O 1
ATOM 525 N N . ALA A 1 72 ? -12.498 -4.773 2.475 1.00 89.88 72 ALA A N 1
ATOM 526 C CA . ALA A 1 72 ? -13.121 -3.795 3.357 1.00 89.88 72 ALA A CA 1
ATOM 527 C C . ALA A 1 72 ? -12.354 -2.463 3.344 1.00 89.88 72 ALA A C 1
ATOM 529 O O . ALA A 1 72 ? -12.973 -1.399 3.310 1.00 89.88 72 ALA A O 1
ATOM 530 N N . TRP A 1 73 ? -11.019 -2.503 3.281 1.00 90.62 73 TRP A N 1
ATOM 531 C CA . TRP A 1 73 ? -10.213 -1.302 3.066 1.00 90.62 73 TRP A CA 1
ATOM 532 C C . TRP A 1 73 ? -10.497 -0.636 1.719 1.00 90.62 73 TRP A C 1
ATOM 534 O O . TRP A 1 73 ? -10.629 0.584 1.669 1.00 90.62 73 TRP A O 1
ATOM 544 N N . ALA A 1 74 ? -10.655 -1.402 0.641 1.00 91.50 74 ALA A N 1
ATOM 545 C CA . ALA A 1 74 ? -10.989 -0.866 -0.674 1.00 91.50 74 ALA A CA 1
ATOM 546 C C . ALA A 1 74 ? -12.326 -0.112 -0.670 1.00 91.50 74 ALA A C 1
ATOM 548 O O . ALA A 1 74 ? -12.418 0.970 -1.252 1.00 91.50 74 ALA A O 1
ATOM 549 N N . ALA A 1 75 ? -13.344 -0.638 0.018 1.00 90.44 75 ALA A N 1
ATOM 550 C CA . ALA A 1 75 ? -14.623 0.047 0.189 1.00 90.44 75 ALA A CA 1
ATOM 551 C C . ALA A 1 75 ? -14.469 1.354 0.987 1.00 90.44 75 ALA A C 1
ATOM 553 O O . ALA A 1 75 ? -14.877 2.413 0.512 1.00 90.44 75 ALA A O 1
ATOM 554 N N . VAL A 1 76 ? -13.801 1.298 2.146 1.00 90.12 76 VAL A N 1
ATOM 555 C CA . VAL A 1 76 ? -13.559 2.475 2.998 1.00 90.12 76 VAL A CA 1
ATOM 556 C C . VAL A 1 76 ? -12.800 3.564 2.246 1.00 90.12 76 VAL A C 1
ATOM 558 O O . VAL A 1 76 ? -13.197 4.727 2.274 1.00 90.12 76 VAL A O 1
ATOM 561 N N . LEU A 1 77 ? -11.726 3.207 1.541 1.00 88.06 77 LEU A N 1
ATOM 562 C CA . LEU A 1 77 ? -10.910 4.171 0.806 1.00 88.06 77 LEU A CA 1
ATOM 563 C C . LEU A 1 77 ? -11.644 4.759 -0.401 1.00 88.06 77 LEU A C 1
ATOM 565 O O . LEU A 1 77 ? -11.452 5.936 -0.710 1.00 88.06 77 LEU A O 1
ATOM 569 N N . LYS A 1 78 ? -12.509 3.978 -1.056 1.00 87.31 78 LYS A N 1
ATOM 570 C CA . LYS A 1 78 ? -13.365 4.469 -2.139 1.00 87.31 78 LYS A CA 1
ATOM 571 C C . LYS A 1 78 ? -14.360 5.509 -1.629 1.00 87.31 78 LYS A C 1
ATOM 573 O O . LYS A 1 78 ? -14.460 6.587 -2.215 1.00 87.31 78 LYS A O 1
ATOM 578 N N . ASP A 1 79 ? -15.051 5.218 -0.531 1.00 86.69 79 ASP A N 1
ATOM 579 C CA . ASP A 1 79 ? -16.006 6.148 0.078 1.00 86.69 79 ASP A CA 1
ATOM 580 C C . ASP A 1 79 ? -15.302 7.410 0.583 1.00 86.69 79 ASP A C 1
ATOM 582 O O . ASP A 1 79 ? -15.752 8.527 0.321 1.00 86.69 79 ASP A O 1
ATOM 586 N N . TYR A 1 80 ? -14.134 7.239 1.203 1.00 83.44 80 TYR A N 1
ATOM 587 C CA . TYR A 1 80 ? -13.291 8.336 1.663 1.00 83.44 80 TYR A CA 1
ATOM 588 C C . TYR A 1 80 ? -12.809 9.246 0.520 1.00 83.44 80 TYR A C 1
ATOM 590 O O . TYR A 1 80 ? -12.752 10.469 0.670 1.00 83.44 80 TYR A O 1
ATOM 598 N N . GLN A 1 81 ? -12.495 8.682 -0.652 1.00 77.75 81 GLN A N 1
ATOM 599 C CA . GLN A 1 81 ? -12.169 9.469 -1.842 1.00 77.75 81 GLN A CA 1
ATOM 600 C C . GLN A 1 81 ? -13.390 10.245 -2.358 1.00 77.75 81 GLN A C 1
ATOM 602 O O . GLN A 1 81 ? -13.266 11.428 -2.681 1.00 77.75 81 GLN A O 1
ATOM 607 N N . MET A 1 82 ? -14.573 9.621 -2.396 1.00 74.19 82 MET A N 1
ATOM 608 C CA . MET A 1 82 ? -15.811 10.278 -2.838 1.00 74.19 82 MET A CA 1
ATOM 609 C C . MET A 1 82 ? -16.258 11.407 -1.899 1.00 74.19 82 MET A C 1
ATOM 611 O O . MET A 1 82 ? -16.832 12.390 -2.365 1.00 74.19 82 MET A O 1
ATOM 615 N N . SER A 1 83 ? -15.954 11.320 -0.601 1.00 74.00 83 SER A N 1
ATOM 616 C CA . SER A 1 83 ? -16.254 12.376 0.375 1.00 74.00 83 SER A CA 1
ATOM 617 C C . SER A 1 83 ? -15.267 13.555 0.342 1.00 74.00 83 SER A C 1
ATOM 619 O O . SER A 1 83 ? -15.311 14.412 1.223 1.00 74.00 83 SER A O 1
ATOM 621 N N . GLY A 1 84 ? -14.355 13.604 -0.639 1.00 65.50 84 GLY A N 1
ATOM 622 C CA . GLY A 1 84 ? -13.345 14.660 -0.772 1.00 65.50 84 GLY A CA 1
ATOM 623 C C . GLY A 1 84 ? -12.142 14.493 0.161 1.00 65.50 84 GLY A C 1
ATOM 624 O O . GLY A 1 84 ? -11.416 15.452 0.414 1.00 65.50 84 GLY A O 1
ATOM 625 N N . GLY A 1 85 ? -11.919 13.286 0.688 1.00 58.25 85 GLY A N 1
ATOM 626 C CA . GLY A 1 85 ? -10.929 13.005 1.724 1.00 58.25 85 GLY A CA 1
ATOM 627 C C . GLY A 1 85 ? -9.456 13.083 1.308 1.00 58.25 85 GLY A C 1
ATOM 628 O O . GLY A 1 85 ? -8.610 12.832 2.160 1.00 58.25 85 GLY A O 1
ATOM 629 N N . LYS A 1 86 ? -9.088 13.427 0.062 1.00 61.66 86 LYS A N 1
ATOM 630 C CA . LYS A 1 86 ? -7.702 13.245 -0.409 1.00 61.66 86 LYS A CA 1
ATOM 631 C C . LYS A 1 86 ? -7.131 14.264 -1.397 1.00 61.66 86 LYS A C 1
ATOM 633 O O . LYS A 1 86 ? -7.812 14.744 -2.291 1.00 61.66 86 LYS A O 1
ATOM 638 N N . ASN A 1 87 ? -5.805 14.426 -1.286 1.00 55.62 87 ASN A N 1
ATOM 639 C CA . ASN A 1 87 ? -4.899 15.060 -2.259 1.00 55.62 87 ASN A CA 1
ATOM 640 C C . ASN A 1 87 ? -4.269 14.063 -3.265 1.00 55.62 87 ASN A C 1
ATOM 642 O O . ASN A 1 87 ? -3.455 14.469 -4.089 1.00 55.62 87 ASN A O 1
ATOM 646 N N . ILE A 1 88 ? -4.588 12.763 -3.177 1.00 63.56 88 ILE A N 1
ATOM 647 C CA . ILE A 1 88 ? -4.047 11.695 -4.038 1.00 63.56 88 ILE A CA 1
ATOM 648 C C . ILE A 1 88 ? -5.219 10.906 -4.623 1.00 63.56 88 ILE A C 1
ATOM 650 O O . ILE A 1 88 ? -6.047 10.398 -3.867 1.00 63.56 88 ILE A O 1
ATOM 654 N N . ASP A 1 89 ? -5.268 10.791 -5.947 1.00 72.88 89 ASP A N 1
ATOM 655 C CA . ASP A 1 89 ? -6.253 9.965 -6.642 1.00 72.88 89 ASP A CA 1
ATOM 656 C C . ASP A 1 89 ? -5.907 8.474 -6.489 1.00 72.88 89 ASP A C 1
ATOM 658 O O . ASP A 1 89 ? -4.852 8.028 -6.940 1.00 72.88 89 ASP A O 1
ATOM 662 N N . LEU A 1 90 ? -6.779 7.706 -5.828 1.00 79.38 90 LEU A N 1
ATOM 663 C CA . LEU A 1 90 ? -6.648 6.255 -5.674 1.00 79.38 90 LEU A CA 1
ATOM 664 C C . LEU A 1 90 ? -7.442 5.466 -6.718 1.00 79.38 90 LEU A C 1
ATOM 666 O O . LEU A 1 90 ? -7.430 4.239 -6.669 1.00 79.38 90 LEU A O 1
ATOM 670 N N . SER A 1 91 ? -8.129 6.117 -7.661 1.00 78.56 91 SER A N 1
ATOM 671 C CA . SER A 1 91 ? -8.984 5.428 -8.638 1.00 78.56 91 SER A CA 1
ATOM 672 C C . SER A 1 91 ? -8.216 4.399 -9.475 1.00 78.56 91 SER A C 1
ATOM 674 O O . SER A 1 91 ? -8.750 3.338 -9.786 1.00 78.56 91 SER A O 1
ATOM 676 N N . ALA A 1 92 ? -6.938 4.663 -9.759 1.00 77.38 92 ALA A N 1
ATOM 677 C CA . ALA A 1 92 ? -6.047 3.734 -10.451 1.00 77.38 92 ALA A CA 1
ATOM 678 C C . ALA A 1 92 ? -5.709 2.472 -9.631 1.00 77.38 92 ALA A C 1
ATOM 680 O O . ALA A 1 92 ? -5.401 1.436 -10.219 1.00 77.38 92 ALA A O 1
ATOM 681 N N . PHE A 1 93 ? -5.792 2.552 -8.297 1.00 82.94 93 PHE A N 1
ATOM 682 C CA . PHE A 1 93 ? -5.379 1.511 -7.346 1.00 82.94 93 PHE A CA 1
ATOM 683 C C . PHE A 1 93 ? -6.555 0.827 -6.642 1.00 82.94 93 PHE A C 1
ATOM 685 O O . PHE A 1 93 ? -6.341 -0.082 -5.848 1.00 82.94 93 PHE A O 1
ATOM 692 N N . ILE A 1 94 ? -7.795 1.248 -6.908 1.00 85.81 94 ILE A N 1
ATOM 693 C CA . ILE A 1 94 ? -9.009 0.606 -6.397 1.00 85.81 94 ILE A CA 1
ATOM 694 C C . ILE A 1 94 ? -9.776 0.030 -7.585 1.00 85.81 94 ILE A C 1
ATOM 696 O O . ILE A 1 94 ? -10.508 0.744 -8.271 1.00 85.81 94 ILE A O 1
ATOM 700 N N . GLN A 1 95 ? -9.648 -1.276 -7.814 1.00 85.00 95 GLN A N 1
ATOM 701 C CA . GLN A 1 95 ? -10.299 -1.956 -8.933 1.00 85.00 95 GLN A CA 1
ATOM 702 C C . GLN A 1 95 ? -11.126 -3.140 -8.461 1.00 85.00 95 GLN A C 1
ATOM 704 O O . GLN A 1 95 ? -10.672 -3.958 -7.671 1.00 85.00 95 GLN A O 1
ATOM 709 N N . ASN A 1 96 ? -12.367 -3.235 -8.948 1.00 85.69 96 ASN A N 1
ATOM 710 C CA . ASN A 1 96 ? -13.290 -4.329 -8.623 1.00 85.69 96 ASN A CA 1
ATOM 711 C C . ASN A 1 96 ? -13.440 -4.597 -7.110 1.00 85.69 96 ASN A C 1
ATOM 713 O O . ASN A 1 96 ? -13.607 -5.739 -6.694 1.00 85.69 96 ASN A O 1
ATOM 717 N N . GLY A 1 97 ? -13.377 -3.542 -6.288 1.00 85.44 97 GLY A N 1
ATOM 718 C CA . GLY A 1 97 ? -13.470 -3.658 -4.828 1.00 85.44 97 GLY A CA 1
ATOM 719 C C . GLY A 1 97 ? -12.200 -4.178 -4.149 1.00 85.44 97 GLY A C 1
ATOM 720 O O . GLY A 1 97 ? -12.277 -4.618 -3.010 1.00 85.44 97 GLY A O 1
ATOM 721 N N . LYS A 1 98 ? -11.053 -4.129 -4.831 1.00 90.44 98 LYS A N 1
ATOM 722 C CA . LYS A 1 98 ? -9.745 -4.547 -4.319 1.00 90.44 98 LYS A CA 1
ATOM 723 C C . LYS A 1 98 ? -8.727 -3.427 -4.444 1.00 90.44 98 LYS A C 1
ATOM 725 O O . LYS A 1 98 ? -8.812 -2.617 -5.369 1.00 90.44 98 LYS A O 1
ATOM 730 N N . LEU A 1 99 ? -7.754 -3.411 -3.537 1.00 90.31 99 LEU A N 1
ATOM 731 C CA . LEU A 1 99 ? -6.569 -2.572 -3.671 1.00 90.31 99 LEU A CA 1
ATOM 732 C C . LEU A 1 99 ? -5.531 -3.283 -4.533 1.00 90.31 99 LEU A C 1
ATOM 734 O O . LEU A 1 99 ? -5.180 -4.428 -4.240 1.00 90.31 99 LEU A O 1
ATOM 738 N N . VAL A 1 100 ? -5.053 -2.613 -5.577 1.00 87.31 100 VAL A N 1
ATOM 739 C CA . VAL A 1 100 ? -4.170 -3.198 -6.590 1.00 87.31 100 VAL A CA 1
ATOM 740 C C . VAL A 1 100 ? -2.912 -2.365 -6.840 1.00 87.31 100 VAL A C 1
ATOM 742 O O . VAL A 1 100 ? -2.912 -1.147 -6.655 1.00 87.31 100 VAL A O 1
ATOM 745 N N . ASP A 1 101 ? -1.838 -3.035 -7.258 1.00 84.88 101 ASP A N 1
ATOM 746 C CA . ASP A 1 101 ? -0.586 -2.420 -7.709 1.00 84.88 101 ASP A CA 1
ATOM 747 C C . ASP A 1 101 ? -0.661 -1.931 -9.173 1.00 84.88 101 ASP A C 1
ATOM 749 O O . ASP A 1 101 ? -1.708 -1.987 -9.828 1.00 84.88 101 ASP A O 1
ATOM 753 N N . ALA A 1 102 ? 0.462 -1.452 -9.723 1.00 80.38 102 ALA A N 1
ATOM 754 C CA . ALA A 1 102 ? 0.511 -0.983 -11.109 1.00 80.38 102 ALA A CA 1
ATOM 755 C C . ALA A 1 102 ? 0.325 -2.118 -12.139 1.00 80.38 102 ALA A C 1
ATOM 757 O O . ALA A 1 102 ? -0.088 -1.857 -13.272 1.00 80.38 102 ALA A O 1
ATOM 758 N N . PHE A 1 103 ? 0.571 -3.373 -11.751 1.00 81.38 103 PHE A N 1
ATOM 759 C CA . PHE A 1 103 ? 0.300 -4.574 -12.544 1.00 81.38 103 PHE A CA 1
ATOM 760 C C . PHE A 1 103 ? -1.127 -5.107 -12.377 1.00 81.38 103 PHE A C 1
ATOM 762 O O . PHE A 1 103 ? -1.450 -6.165 -12.930 1.00 81.38 103 PHE A O 1
ATOM 769 N N . GLN A 1 104 ? -1.995 -4.384 -11.663 1.00 85.06 104 GLN A N 1
ATOM 770 C CA . GLN A 1 104 ? -3.366 -4.802 -11.374 1.00 85.06 104 GLN A CA 1
ATOM 771 C C . GLN A 1 104 ? -3.433 -6.080 -10.528 1.00 85.06 104 GLN A C 1
ATOM 773 O O . GLN A 1 104 ? -4.400 -6.844 -10.603 1.00 85.06 104 GLN A O 1
ATOM 778 N N . LYS A 1 105 ? -2.389 -6.335 -9.734 1.00 88.56 105 LYS A N 1
ATOM 779 C CA . LYS A 1 105 ? -2.329 -7.430 -8.768 1.00 88.56 105 LYS A CA 1
ATOM 780 C C . LYS A 1 105 ? -2.756 -6.931 -7.406 1.00 88.56 105 LYS A C 1
ATOM 782 O O . LYS A 1 105 ? -2.486 -5.796 -7.035 1.00 88.56 105 LYS A O 1
ATOM 787 N N . GLU A 1 106 ? -3.449 -7.786 -6.673 1.00 92.00 106 GLU A N 1
ATOM 788 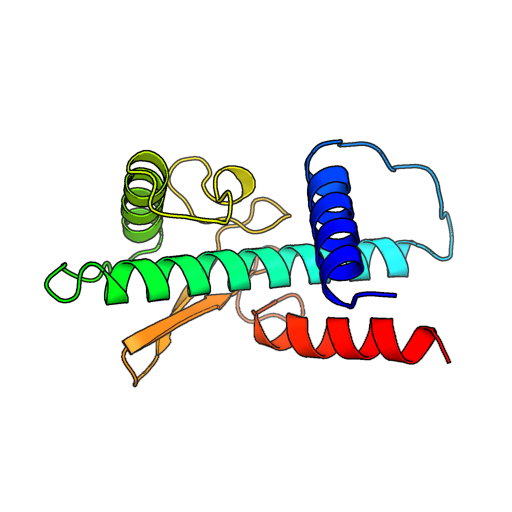C CA . GLU A 1 106 ? -3.967 -7.440 -5.358 1.00 92.00 106 GLU A CA 1
ATOM 789 C C . GLU A 1 106 ? -2.829 -7.202 -4.362 1.00 92.00 106 GLU A C 1
ATOM 791 O O . GLU A 1 106 ? -1.915 -8.016 -4.239 1.00 92.00 106 GLU A O 1
ATOM 796 N N . LEU A 1 107 ? -2.900 -6.080 -3.649 1.00 91.62 107 LEU A N 1
ATOM 797 C CA . LEU A 1 107 ? -1.958 -5.751 -2.586 1.00 91.62 107 LEU A CA 1
ATOM 798 C C . LEU A 1 107 ? -2.203 -6.637 -1.360 1.00 91.62 107 LEU A C 1
ATOM 800 O O . LEU A 1 107 ? -3.333 -7.006 -1.045 1.00 91.62 107 LEU A O 1
ATOM 804 N N . LYS A 1 108 ? -1.161 -6.911 -0.583 1.00 92.56 108 LYS A N 1
ATOM 805 C CA . LYS A 1 108 ? -1.313 -7.444 0.773 1.00 92.56 108 LYS A CA 1
ATOM 806 C C . LYS A 1 108 ? -1.210 -6.303 1.769 1.00 92.56 108 LYS A C 1
ATOM 808 O O . LYS A 1 108 ? -0.226 -5.569 1.774 1.00 92.56 108 LYS A O 1
ATOM 813 N N . LEU A 1 109 ? -2.221 -6.170 2.621 1.00 91.62 109 LEU A N 1
ATOM 814 C CA . LEU A 1 109 ? -2.174 -5.263 3.761 1.00 91.62 109 LEU A CA 1
ATOM 815 C C . LEU A 1 109 ? -1.706 -6.029 4.996 1.00 91.62 109 LEU A C 1
ATOM 817 O O . LEU A 1 109 ? -2.183 -7.130 5.267 1.00 91.62 109 LEU A O 1
ATOM 821 N N . VAL A 1 110 ? -0.764 -5.446 5.728 1.00 89.25 110 VAL A N 1
ATOM 822 C CA . VAL A 1 110 ? -0.205 -6.002 6.959 1.00 89.25 110 VAL A CA 1
ATOM 823 C C . VAL A 1 110 ? -0.325 -4.954 8.053 1.00 89.25 110 VAL A C 1
ATOM 825 O O . VAL A 1 110 ? 0.218 -3.857 7.924 1.00 89.25 110 VAL A O 1
ATOM 828 N N . ASP A 1 111 ? -1.029 -5.286 9.130 1.00 86.69 111 ASP A N 1
ATOM 829 C CA . ASP A 1 111 ? -1.146 -4.406 10.290 1.00 86.69 111 ASP A CA 1
ATOM 830 C C . ASP A 1 111 ? 0.174 -4.363 11.073 1.00 86.69 111 ASP A C 1
ATOM 832 O O . ASP A 1 111 ? 0.767 -5.394 11.407 1.00 86.69 111 ASP A O 1
ATOM 836 N N . GLY A 1 112 ? 0.638 -3.152 11.369 1.00 83.12 112 GLY A N 1
ATOM 837 C CA . GLY A 1 112 ? 1.789 -2.894 12.220 1.00 83.12 112 GLY A CA 1
ATOM 838 C C . GLY A 1 112 ? 1.429 -2.935 13.711 1.00 83.12 112 GLY A C 1
ATOM 839 O O . GLY A 1 112 ? 0.282 -2.685 14.092 1.00 83.12 112 GLY A O 1
ATOM 840 N N . PRO A 1 113 ? 2.406 -3.205 14.595 1.00 78.12 113 PRO A N 1
ATOM 841 C CA . PRO A 1 113 ? 2.186 -3.253 16.045 1.00 78.12 113 PRO A CA 1
ATOM 842 C C . PRO A 1 113 ? 1.813 -1.892 16.657 1.00 78.12 113 PRO A C 1
ATOM 844 O O . PRO A 1 113 ? 1.273 -1.832 17.757 1.00 78.12 113 PRO A O 1
ATOM 847 N N . ASP A 1 114 ? 2.099 -0.802 15.951 1.00 79.06 114 ASP A N 1
ATOM 848 C CA . ASP A 1 114 ? 1.758 0.582 16.288 1.00 79.06 114 ASP A CA 1
ATOM 849 C C . ASP A 1 114 ? 0.393 1.021 15.724 1.00 79.06 114 ASP A C 1
ATOM 851 O O . ASP A 1 114 ? 0.017 2.188 15.830 1.00 79.06 114 ASP A O 1
ATOM 855 N N . GLY A 1 115 ? -0.354 0.100 15.107 1.00 76.56 115 GLY A N 1
ATOM 856 C CA . GLY A 1 115 ? -1.615 0.397 14.435 1.00 76.56 115 GLY A CA 1
ATOM 857 C C . GLY A 1 115 ? -1.445 1.039 13.056 1.00 76.56 115 GLY A C 1
ATOM 858 O O . GLY A 1 115 ? -2.450 1.429 12.451 1.00 76.56 115 GLY A O 1
ATOM 859 N N . SER A 1 116 ? -0.217 1.140 12.530 1.00 83.19 116 SER A N 1
ATOM 860 C CA . SER A 1 116 ? 0.019 1.442 11.115 1.00 83.19 116 SER A CA 1
ATOM 861 C C . SER A 1 116 ? -0.470 0.292 10.226 1.00 83.19 116 SER A C 1
ATOM 863 O O . SER A 1 116 ? -0.738 -0.810 10.696 1.00 83.19 116 SER A O 1
ATOM 865 N N . VAL A 1 117 ? -0.653 0.554 8.933 1.00 88.06 117 VAL A N 1
ATOM 866 C CA . VAL A 1 117 ? -0.909 -0.494 7.934 1.00 88.06 117 VAL A CA 1
ATOM 867 C C . VAL A 1 117 ? 0.163 -0.358 6.883 1.00 88.06 117 VAL A C 1
ATOM 869 O O . VAL A 1 117 ? 0.365 0.739 6.369 1.00 88.06 117 VAL A O 1
ATOM 872 N N . LYS A 1 118 ? 0.821 -1.469 6.572 1.00 90.44 118 LYS A N 1
ATOM 873 C CA . LYS A 1 118 ? 1.798 -1.578 5.500 1.00 90.44 118 LYS A CA 1
ATOM 874 C C . LYS A 1 118 ? 1.157 -2.253 4.293 1.00 90.44 118 LYS A C 1
ATOM 876 O O . LYS A 1 118 ? 0.478 -3.267 4.448 1.00 90.44 118 LYS A O 1
ATOM 881 N N . ALA A 1 119 ? 1.373 -1.706 3.106 1.00 91.12 119 ALA A N 1
ATOM 882 C CA . ALA A 1 119 ? 0.933 -2.284 1.846 1.00 91.12 119 ALA A CA 1
ATOM 883 C C . ALA A 1 119 ? 2.125 -2.923 1.125 1.00 91.12 119 ALA A C 1
ATOM 885 O O . ALA A 1 119 ? 3.182 -2.313 0.966 1.00 91.12 119 ALA A O 1
ATOM 886 N N . ILE A 1 120 ? 1.939 -4.159 0.672 1.00 92.62 120 ILE A N 1
ATOM 887 C CA . ILE A 1 120 ? 2.932 -4.930 -0.072 1.00 92.62 120 ILE A CA 1
ATOM 888 C C . ILE A 1 120 ? 2.344 -5.234 -1.446 1.00 92.62 120 ILE A C 1
ATOM 890 O O . ILE A 1 120 ? 1.276 -5.836 -1.560 1.00 92.62 120 ILE A O 1
ATOM 894 N N . SER A 1 121 ? 3.034 -4.781 -2.483 1.00 92.00 121 SER A N 1
ATOM 895 C CA . SER A 1 121 ? 2.751 -5.098 -3.877 1.00 92.00 121 SER A CA 1
ATOM 896 C C . SER A 1 121 ? 3.457 -6.404 -4.227 1.00 92.00 121 SER A C 1
ATOM 898 O O . SER A 1 121 ? 4.679 -6.414 -4.117 1.00 92.00 121 SER A O 1
ATOM 900 N N . PRO A 1 122 ? 2.757 -7.445 -4.713 1.00 90.56 122 PRO A N 1
ATOM 901 C CA . PRO A 1 122 ? 3.409 -8.671 -5.181 1.00 90.56 122 PRO A CA 1
ATOM 902 C C . PRO A 1 122 ? 4.225 -8.444 -6.461 1.00 90.56 122 PRO A C 1
ATOM 904 O O . PRO A 1 122 ? 4.968 -9.307 -6.905 1.00 90.56 122 PRO A O 1
ATOM 907 N N . GLY A 1 123 ? 4.069 -7.287 -7.112 1.00 86.69 123 GLY A N 1
ATOM 908 C CA . GLY A 1 123 ? 4.864 -6.965 -8.278 1.00 86.69 123 GLY A CA 1
ATOM 909 C C . GLY A 1 123 ? 4.495 -7.853 -9.461 1.00 86.69 123 GLY A C 1
ATOM 910 O O . GLY A 1 123 ? 3.325 -8.136 -9.729 1.00 86.69 123 GLY A O 1
ATOM 911 N N . LYS A 1 124 ? 5.498 -8.229 -10.251 1.00 85.19 124 LYS A N 1
ATOM 912 C CA . LYS A 1 124 ? 5.269 -8.788 -11.585 1.00 85.19 124 LYS A CA 1
ATOM 913 C C . LYS A 1 124 ? 4.746 -10.222 -11.551 1.00 85.19 124 LYS A C 1
ATOM 915 O O . LYS A 1 124 ? 3.881 -10.563 -12.365 1.00 85.19 124 LYS A O 1
ATOM 920 N N . ASP A 1 125 ? 5.283 -11.063 -10.673 1.00 85.06 125 ASP A N 1
ATOM 921 C CA . ASP A 1 125 ? 4.878 -12.465 -10.556 1.00 85.06 125 ASP A CA 1
ATOM 922 C C . ASP A 1 125 ? 3.477 -12.624 -9.930 1.00 85.06 125 ASP A C 1
ATOM 924 O O . ASP A 1 125 ? 2.782 -13.607 -10.206 1.00 85.06 125 ASP A O 1
ATOM 928 N N . GLY A 1 126 ? 3.010 -11.615 -9.186 1.00 86.00 126 GLY A N 1
ATOM 929 C CA . GLY A 1 126 ? 1.721 -11.631 -8.504 1.00 86.00 126 GLY A CA 1
ATOM 930 C C . GLY A 1 126 ? 1.691 -12.567 -7.292 1.00 86.00 126 GLY A C 1
ATOM 931 O O . GLY A 1 126 ? 0.599 -12.913 -6.838 1.00 86.00 126 GLY A O 1
ATOM 932 N N . ILE A 1 127 ? 2.854 -12.996 -6.799 1.00 88.81 127 ILE A N 1
ATOM 933 C CA . ILE A 1 127 ? 3.009 -13.897 -5.662 1.00 88.81 127 ILE A CA 1
ATOM 934 C C . ILE A 1 127 ? 3.654 -13.107 -4.528 1.00 88.81 127 ILE A C 1
ATOM 936 O O . ILE A 1 127 ? 4.676 -12.468 -4.704 1.00 88.81 127 ILE A O 1
ATOM 940 N N . ILE A 1 128 ? 3.042 -13.171 -3.351 1.00 89.31 128 ILE A N 1
ATOM 941 C CA . ILE A 1 128 ? 3.575 -12.537 -2.148 1.00 89.31 128 ILE A CA 1
ATOM 942 C C . ILE A 1 128 ? 4.698 -13.388 -1.543 1.00 89.31 128 ILE A C 1
ATOM 944 O O . ILE A 1 128 ? 4.657 -14.617 -1.609 1.00 89.31 128 ILE A O 1
ATOM 948 N N . ASP A 1 129 ? 5.614 -12.724 -0.843 1.00 87.19 129 ASP A N 1
ATOM 949 C CA . ASP A 1 129 ? 6.786 -13.265 -0.160 1.00 87.19 129 ASP A CA 1
ATOM 950 C C . ASP A 1 129 ? 7.857 -13.752 -1.165 1.00 87.19 129 ASP A C 1
ATOM 952 O O . ASP A 1 129 ? 8.523 -14.771 -0.955 1.00 87.19 129 ASP A O 1
ATOM 956 N N . THR A 1 130 ? 8.030 -13.004 -2.266 1.00 88.69 130 THR A N 1
ATOM 957 C CA . THR A 1 130 ? 9.039 -13.235 -3.321 1.00 88.69 130 THR A CA 1
ATOM 958 C C . THR A 1 130 ? 9.986 -12.038 -3.495 1.00 88.69 130 THR A C 1
ATOM 960 O O . THR A 1 130 ? 9.864 -11.007 -2.834 1.00 88.69 130 THR A O 1
ATOM 963 N N . GLU A 1 131 ? 10.990 -12.165 -4.372 1.00 85.06 131 GLU A N 1
ATOM 964 C CA . GLU A 1 131 ? 11.925 -11.066 -4.675 1.00 85.06 131 GLU A CA 1
ATOM 965 C C . GLU A 1 131 ? 11.248 -9.877 -5.383 1.00 85.06 131 GLU A C 1
ATOM 967 O O . GLU A 1 131 ? 11.750 -8.749 -5.300 1.00 85.06 131 GLU A O 1
ATOM 972 N N . ASP A 1 132 ? 10.106 -10.123 -6.035 1.00 84.94 132 ASP A N 1
ATOM 973 C CA . ASP A 1 132 ? 9.329 -9.124 -6.772 1.00 84.94 132 ASP A CA 1
ATOM 974 C C . ASP A 1 132 ? 8.482 -8.232 -5.846 1.00 84.94 132 ASP A C 1
ATOM 976 O O . ASP A 1 132 ? 7.978 -7.197 -6.293 1.00 84.94 132 ASP A O 1
ATOM 980 N N . ASP A 1 133 ? 8.379 -8.569 -4.555 1.00 88.00 133 ASP A N 1
ATOM 981 C CA . ASP A 1 133 ? 7.611 -7.797 -3.584 1.00 88.00 133 ASP A CA 1
ATOM 982 C C . ASP A 1 133 ? 8.140 -6.367 -3.443 1.00 88.00 133 ASP A C 1
ATOM 984 O O . ASP A 1 133 ? 9.328 -6.120 -3.201 1.00 88.00 133 ASP A O 1
ATOM 988 N N . VAL A 1 134 ? 7.244 -5.389 -3.524 1.00 86.50 134 VAL A N 1
ATOM 989 C CA . VAL A 1 134 ? 7.558 -3.966 -3.382 1.00 86.50 134 VAL A CA 1
ATOM 990 C C . VAL A 1 134 ? 6.735 -3.362 -2.254 1.00 86.50 134 VAL A C 1
ATOM 992 O O . VAL A 1 134 ? 5.517 -3.500 -2.214 1.00 86.50 134 VAL A O 1
ATOM 995 N N . ASP A 1 135 ? 7.394 -2.634 -1.357 1.00 88.94 135 ASP A N 1
ATOM 996 C CA . ASP A 1 135 ? 6.749 -1.824 -0.326 1.00 88.94 135 ASP A CA 1
ATOM 997 C C . ASP A 1 135 ? 7.128 -0.342 -0.467 1.00 88.94 135 ASP A C 1
ATOM 999 O O . ASP A 1 135 ? 7.946 0.039 -1.313 1.00 88.94 135 ASP A O 1
ATOM 1003 N N . SER A 1 136 ? 6.527 0.506 0.364 1.00 81.44 136 SER A N 1
ATOM 1004 C CA . SER A 1 136 ? 6.762 1.951 0.344 1.00 81.44 136 SER A CA 1
ATOM 1005 C C . SER A 1 136 ? 8.196 2.348 0.720 1.00 81.44 136 SER A C 1
ATOM 1007 O O . SER A 1 136 ? 8.676 3.387 0.272 1.00 81.44 136 SER A O 1
ATOM 1009 N N . SER A 1 137 ? 8.937 1.513 1.460 1.00 81.69 137 SER A N 1
ATOM 1010 C CA . SER A 1 137 ? 10.333 1.793 1.833 1.00 81.69 137 SER A CA 1
ATOM 1011 C C . SER A 1 137 ? 11.279 1.731 0.631 1.00 81.69 137 SER A C 1
ATOM 1013 O O . SER A 1 137 ? 12.293 2.436 0.586 1.00 81.69 137 SER A O 1
ATOM 1015 N N . LYS A 1 138 ? 10.924 0.952 -0.403 1.00 77.12 138 LYS A N 1
ATOM 1016 C CA . LYS A 1 138 ? 11.654 0.970 -1.677 1.00 77.12 138 LYS A CA 1
ATOM 1017 C C . LYS A 1 138 ? 11.547 2.334 -2.371 1.00 77.12 138 LYS A C 1
ATOM 1019 O O . LYS A 1 138 ? 12.476 2.693 -3.090 1.00 77.12 138 LYS A O 1
ATOM 1024 N N . LEU A 1 139 ? 10.503 3.131 -2.115 1.00 69.62 139 LEU A N 1
ATOM 1025 C CA . LEU A 1 139 ? 10.333 4.455 -2.726 1.00 69.62 139 LEU A CA 1
ATOM 1026 C C . LEU A 1 139 ? 11.474 5.414 -2.352 1.00 69.62 139 LEU A C 1
ATOM 1028 O O . LEU A 1 139 ? 12.034 6.057 -3.237 1.00 69.62 139 LEU A O 1
ATOM 1032 N N . GLU A 1 140 ? 11.868 5.476 -1.076 1.00 64.19 140 GLU A N 1
ATOM 1033 C CA . GLU A 1 140 ? 12.958 6.353 -0.605 1.00 64.19 140 GLU A CA 1
ATOM 1034 C C . GLU A 1 140 ? 14.307 5.961 -1.223 1.00 64.19 140 GLU A C 1
ATOM 1036 O O . GLU A 1 140 ? 15.098 6.809 -1.644 1.00 64.19 140 GLU A O 1
ATOM 1041 N N . LYS A 1 141 ? 14.550 4.651 -1.349 1.00 66.12 141 LYS A N 1
ATOM 1042 C CA . LYS A 1 141 ? 15.752 4.113 -1.995 1.00 66.12 141 LYS A CA 1
ATOM 1043 C C . LYS A 1 141 ? 15.792 4.459 -3.485 1.00 66.12 141 LYS A C 1
ATOM 1045 O O . LYS A 1 141 ? 16.848 4.829 -3.997 1.00 66.12 141 LYS A O 1
ATOM 1050 N N . LEU A 1 142 ? 14.655 4.359 -4.174 1.00 62.09 142 LEU A N 1
ATOM 1051 C CA . LEU A 1 142 ? 14.540 4.718 -5.586 1.00 62.09 142 LEU A CA 1
ATOM 1052 C C . LEU A 1 142 ? 14.724 6.236 -5.777 1.00 62.09 142 LEU A C 1
ATOM 1054 O O . LEU A 1 142 ? 15.507 6.649 -6.628 1.00 62.09 142 LEU A O 1
ATOM 1058 N N . GLN A 1 143 ? 14.124 7.074 -4.928 1.00 57.50 143 GLN A N 1
ATOM 1059 C CA . GLN A 1 143 ? 14.321 8.531 -4.966 1.00 57.50 143 GLN A CA 1
ATOM 1060 C C . GLN A 1 143 ? 15.801 8.924 -4.821 1.00 57.50 143 GLN A C 1
ATOM 1062 O O . GLN A 1 143 ? 16.314 9.686 -5.641 1.00 57.50 143 GLN A O 1
ATOM 1067 N N . GLY A 1 144 ? 16.525 8.338 -3.862 1.00 58.09 144 GLY A N 1
ATOM 1068 C CA . GLY A 1 144 ? 17.953 8.618 -3.671 1.00 58.09 144 GLY A CA 1
ATOM 1069 C C . GLY A 1 144 ? 18.844 8.189 -4.848 1.00 58.09 144 GLY A C 1
ATOM 1070 O O . GLY A 1 144 ? 19.860 8.828 -5.125 1.00 58.09 144 GLY A O 1
ATOM 1071 N N . MET A 1 145 ? 18.468 7.135 -5.581 1.00 57.50 145 MET A N 1
ATOM 1072 C CA . MET A 1 145 ? 19.188 6.706 -6.789 1.00 57.50 145 MET A CA 1
ATOM 1073 C C . MET A 1 145 ? 18.968 7.656 -7.972 1.00 57.50 145 MET A C 1
ATOM 1075 O O . MET A 1 145 ? 19.908 7.900 -8.729 1.00 57.50 145 MET A O 1
ATOM 1079 N N . ALA A 1 146 ? 17.759 8.205 -8.119 1.00 51.97 146 ALA A N 1
ATOM 1080 C CA . ALA A 1 146 ? 17.453 9.190 -9.154 1.00 51.97 146 ALA A CA 1
ATOM 1081 C C . ALA A 1 146 ? 18.224 10.504 -8.931 1.00 51.97 146 ALA A C 1
ATOM 1083 O O . ALA A 1 146 ? 18.802 11.040 -9.872 1.00 51.97 146 ALA A O 1
ATOM 1084 N N . GLU A 1 147 ? 18.317 10.972 -7.682 1.00 50.50 147 GLU A N 1
ATOM 1085 C CA . GLU A 1 147 ? 19.086 12.174 -7.319 1.00 50.50 147 GLU A CA 1
ATOM 1086 C C . GLU A 1 147 ? 20.608 11.979 -7.452 1.00 50.50 147 GLU A C 1
ATOM 1088 O O . GLU A 1 147 ? 21.344 12.915 -7.765 1.00 50.50 147 GLU A O 1
ATOM 1093 N N . GLY A 1 148 ? 21.103 10.758 -7.226 1.00 46.09 148 GLY A N 1
ATOM 1094 C CA . GLY A 1 148 ? 22.519 10.418 -7.377 1.00 46.09 148 GLY A CA 1
ATOM 1095 C C . GLY A 1 148 ? 22.996 10.336 -8.830 1.00 46.09 148 GLY A C 1
ATOM 1096 O O . GLY A 1 148 ? 24.183 10.521 -9.081 1.00 46.09 148 GLY A O 1
ATOM 1097 N N . ALA A 1 149 ? 22.092 10.089 -9.782 1.00 48.22 149 ALA A N 1
ATOM 1098 C CA . ALA A 1 149 ? 22.403 10.021 -11.211 1.00 48.22 149 ALA A CA 1
ATOM 1099 C C . ALA A 1 149 ? 22.561 11.406 -11.879 1.00 48.22 149 ALA A C 1
ATOM 1101 O O . ALA A 1 149 ? 22.977 11.475 -13.034 1.00 48.22 149 ALA A O 1
ATOM 1102 N N . GLU A 1 150 ? 22.244 12.498 -11.169 1.00 40.97 150 GLU A N 1
ATOM 1103 C CA . GLU A 1 150 ? 22.377 13.886 -11.645 1.00 40.97 150 GLU A CA 1
ATOM 1104 C C . GLU A 1 150 ? 23.725 14.556 -11.280 1.00 40.97 150 GLU A C 1
ATOM 1106 O O . GLU A 1 150 ? 23.905 15.747 -11.549 1.00 40.97 150 GLU A O 1
ATOM 1111 N N . LYS A 1 151 ? 24.678 13.827 -10.677 1.00 38.22 151 LYS A N 1
ATOM 1112 C CA . LYS A 1 151 ? 26.046 14.304 -10.377 1.00 38.22 151 LYS A CA 1
ATOM 1113 C C . LYS A 1 151 ? 27.094 13.628 -11.250 1.00 38.22 151 LYS A C 1
ATOM 1115 O O . LYS A 1 151 ? 28.045 14.344 -11.635 1.00 38.22 151 LYS A O 1
#

Sequence (151 aa):
MKKGCIIAAIVVFVLGVIGIGGCVYVTKKYGTKLVDYGTEFANAGATFAIETAIADFKTKNPEAQIPTTNEAWAAVLKDYQMSGGKNIDLSAFIQNGKLVDAFQKELKLVDGPDGSVKAISPGKDGIIDTEDDVDSSKLEKLQGMAEGAEK

Radius of gyration: 16.24 Å; chains: 1; bounding box: 42×42×45 Å

Secondary structure (DSSP, 8-state):
--THHHHHHHHHHHHHHHH-S--TTS-SSSHHHHHHHHHHHHHHHHHHHHHHHHHHHHHH-TTSPPP-SHHHHHHHHHHHHHTT--SS--TTTEETTEEB-TTSPBPEEEE-TTS-EEEEB-TTTT-SSSTT-B-THHHHHHHHHHHHTT-